Protein AF-A0A2K5RSM2-F1 (afdb_monomer_lite)

Foldseek 3Di:
DDPPPCDPVNVVVVCVPAAKDWPAAQAWDWDAQDFDDDPNDTDDTDGTDTDHHDRDTDMDGDPPPD

Secondary structure (DSSP, 8-state):
-------HHHHHHHHTTS-EEEEE-SS-EEEEEEEEEETTEEEEEEEEEEEPP-S--EEEE-----

Radius of gyration: 13.65 Å; chains: 1; bounding box: 42×29×25 Å

Sequence (66 aa):
MSLWKQTPSDFLKQITGQPVVVLACLMNTALEQTEEDVSGQLKNKYGDALIRGSNGLYISTQKRRM

InterPro domains:
  IPR010920 LSM domain superfamily [SSF50182] (7-61)
  IPR016487 Sm-like protein Lsm6/SmF [PTHR11021] (26-64)

pLDDT: mean 78.87, std 12.86, range [38.59, 92.0]

Structure (mmCIF, N/CA/C/O backbone):
data_AF-A0A2K5RSM2-F1
#
_entry.id   AF-A0A2K5RSM2-F1
#
loop_
_atom_site.group_PDB
_atom_site.id
_atom_site.type_symbol
_atom_site.label_atom_id
_atom_site.label_alt_id
_atom_site.label_comp_id
_atom_site.label_asym_id
_atom_site.label_entity_id
_atom_site.label_seq_id
_atom_site.pdbx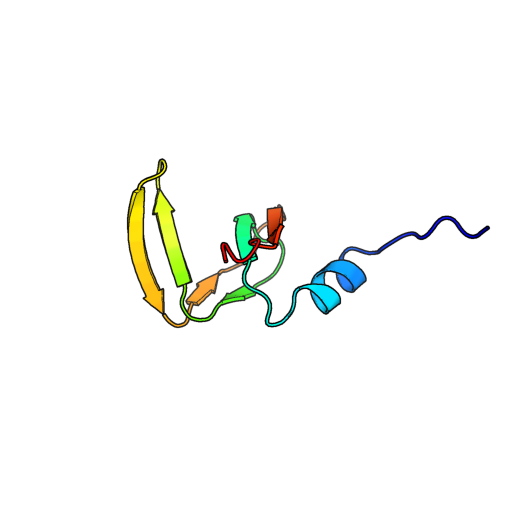_PDB_ins_code
_atom_site.Cartn_x
_atom_site.Cartn_y
_atom_site.Cartn_z
_atom_site.occupancy
_atom_site.B_iso_or_equiv
_atom_site.auth_seq_id
_atom_site.auth_comp_id
_atom_site.auth_asym_id
_atom_site.auth_atom_id
_atom_site.pdbx_PDB_model_num
ATOM 1 N N . MET A 1 1 ? 28.626 14.463 -13.820 1.00 38.59 1 MET A N 1
ATOM 2 C CA . MET A 1 1 ? 27.427 14.456 -12.954 1.00 38.59 1 MET A CA 1
ATOM 3 C C . MET A 1 1 ? 26.695 13.156 -13.227 1.00 38.59 1 MET A C 1
ATOM 5 O O . MET A 1 1 ? 26.114 13.008 -14.292 1.00 38.59 1 MET A O 1
ATOM 9 N N . SER A 1 2 ? 26.872 12.160 -12.363 1.00 45.25 2 SER A N 1
ATOM 10 C CA . SER A 1 2 ? 26.302 10.820 -12.528 1.00 45.25 2 SER A CA 1
ATOM 11 C C . SER A 1 2 ? 24.779 10.920 -12.580 1.00 45.25 2 SER A C 1
ATOM 13 O O . SER A 1 2 ? 24.170 11.495 -11.687 1.00 45.25 2 SER A O 1
ATOM 15 N N . LEU A 1 3 ? 24.169 10.395 -13.641 1.00 51.47 3 LEU A N 1
ATOM 16 C CA . LEU A 1 3 ? 22.724 10.237 -13.763 1.00 51.47 3 LEU A CA 1
ATOM 17 C C . LEU A 1 3 ? 22.283 9.305 -12.621 1.00 51.47 3 LEU A C 1
ATOM 19 O O . LEU A 1 3 ? 22.594 8.114 -12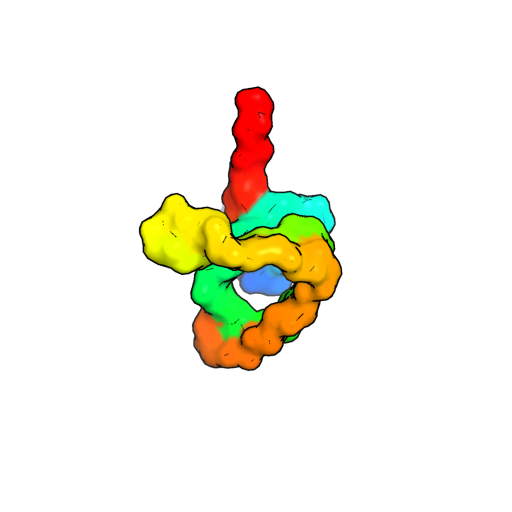.662 1.00 51.47 3 LEU A O 1
ATOM 23 N N . TRP A 1 4 ? 21.670 9.841 -11.562 1.00 50.88 4 TRP A N 1
ATOM 24 C CA . TRP A 1 4 ? 21.218 9.056 -10.410 1.00 50.88 4 TRP A CA 1
ATOM 25 C C . TRP A 1 4 ? 20.143 8.071 -10.881 1.00 50.88 4 TRP A C 1
ATOM 27 O O . TRP A 1 4 ? 18.961 8.395 -10.944 1.00 50.88 4 TRP A O 1
ATOM 37 N N . LYS A 1 5 ? 20.560 6.858 -11.249 1.00 58.38 5 LYS A N 1
ATOM 38 C CA . LYS A 1 5 ? 19.665 5.720 -11.442 1.00 58.38 5 LYS A CA 1
ATOM 39 C C . LYS A 1 5 ? 19.205 5.280 -10.057 1.00 58.38 5 LYS A C 1
ATOM 41 O O . LYS A 1 5 ? 19.813 4.395 -9.468 1.00 58.38 5 LYS A O 1
ATOM 46 N N . GLN A 1 6 ? 18.172 5.925 -9.517 1.00 70.31 6 GLN A N 1
ATOM 47 C CA . GLN A 1 6 ? 17.454 5.353 -8.383 1.00 70.31 6 GLN A CA 1
ATOM 48 C C . GLN A 1 6 ? 16.887 4.012 -8.838 1.00 70.31 6 GLN A C 1
ATOM 50 O O . GLN A 1 6 ? 16.114 3.944 -9.796 1.00 70.31 6 GLN A O 1
ATOM 55 N N . THR A 1 7 ? 17.334 2.934 -8.203 1.00 81.81 7 THR A N 1
ATOM 56 C CA . THR A 1 7 ? 16.788 1.611 -8.483 1.00 81.81 7 THR A CA 1
ATOM 57 C C . THR A 1 7 ? 15.465 1.438 -7.734 1.00 81.81 7 THR A C 1
ATOM 59 O O . THR A 1 7 ? 15.247 2.093 -6.709 1.00 81.81 7 THR A O 1
ATOM 62 N N . PRO A 1 8 ? 14.576 0.533 -8.179 1.00 79.50 8 PRO A N 1
ATOM 63 C CA . PRO A 1 8 ? 13.377 0.190 -7.415 1.00 79.50 8 PRO A CA 1
ATOM 64 C C . PRO A 1 8 ? 13.697 -0.203 -5.963 1.00 79.50 8 PRO A C 1
ATOM 66 O O . PRO A 1 8 ? 12.975 0.169 -5.045 1.00 79.50 8 PRO A O 1
ATOM 69 N N . SER A 1 9 ? 14.828 -0.875 -5.735 1.00 82.38 9 SER A N 1
ATOM 70 C CA . SER A 1 9 ? 15.302 -1.242 -4.397 1.00 82.38 9 SER A CA 1
ATOM 71 C C . SER A 1 9 ? 15.658 -0.030 -3.530 1.00 82.38 9 SER A C 1
ATOM 73 O O . SER A 1 9 ? 15.394 -0.043 -2.329 1.00 82.38 9 SER A O 1
ATOM 75 N N . ASP A 1 10 ? 16.238 1.024 -4.112 1.00 85.94 10 ASP A N 1
ATOM 76 C CA . ASP A 1 10 ? 16.568 2.258 -3.383 1.00 85.94 10 ASP A CA 1
ATOM 77 C C . ASP A 1 10 ? 15.312 3.043 -3.000 1.00 85.94 10 ASP A C 1
ATOM 79 O O . ASP A 1 10 ? 15.276 3.681 -1.946 1.00 85.94 10 ASP A O 1
ATOM 83 N N . PHE A 1 11 ? 14.274 2.977 -3.836 1.00 83.56 11 PHE A N 1
ATOM 84 C CA . PHE A 1 11 ? 12.960 3.523 -3.512 1.00 83.56 11 PHE A CA 1
ATOM 85 C C . PHE A 1 11 ? 12.313 2.752 -2.355 1.00 83.56 11 PHE A C 1
ATOM 87 O O . PHE A 1 11 ? 11.914 3.370 -1.371 1.00 83.56 11 PHE A O 1
ATOM 94 N N . LEU A 1 12 ? 12.288 1.414 -2.418 1.00 84.38 12 LEU A N 1
ATOM 95 C CA . LEU A 1 12 ? 11.719 0.573 -1.357 1.00 84.38 12 LEU A CA 1
ATOM 96 C C . LEU A 1 12 ? 12.371 0.845 0.005 1.00 84.38 12 LEU A C 1
ATOM 98 O O . LEU A 1 12 ? 11.667 1.017 0.993 1.00 84.38 12 LEU A O 1
ATOM 102 N N . LYS A 1 13 ? 13.704 0.976 0.052 1.00 86.94 13 LYS A N 1
ATOM 103 C CA . LYS A 1 13 ? 14.430 1.307 1.290 1.00 86.94 13 LYS A CA 1
ATOM 104 C C . LYS A 1 13 ? 14.018 2.650 1.898 1.00 86.94 13 LYS A C 1
ATOM 106 O O . LYS A 1 13 ? 14.023 2.775 3.116 1.00 86.94 13 LYS A O 1
ATOM 111 N N . GLN A 1 14 ? 13.694 3.647 1.073 1.00 85.44 14 GLN A N 1
ATOM 112 C CA . GLN A 1 14 ? 13.298 4.977 1.549 1.00 85.44 14 GLN A CA 1
ATOM 113 C C . GLN A 1 14 ? 11.879 5.009 2.120 1.00 85.44 14 GLN A C 1
ATOM 115 O O . GLN A 1 14 ? 11.599 5.820 2.999 1.00 85.44 14 GLN A O 1
ATOM 120 N N . ILE A 1 15 ? 10.985 4.158 1.615 1.00 87.00 15 ILE A N 1
ATOM 121 C CA . ILE A 1 15 ? 9.574 4.155 2.021 1.00 87.00 15 ILE A CA 1
ATOM 122 C C . ILE A 1 15 ? 9.269 3.175 3.160 1.00 87.00 15 ILE A C 1
ATOM 124 O O . ILE A 1 15 ? 8.167 3.207 3.701 1.00 87.00 15 ILE A O 1
ATOM 128 N N . THR A 1 16 ? 10.219 2.323 3.556 1.00 86.75 16 THR A N 1
ATOM 129 C CA . THR A 1 16 ? 10.054 1.421 4.704 1.00 86.75 16 THR A CA 1
ATOM 130 C C . THR A 1 16 ? 9.702 2.207 5.970 1.00 86.75 16 THR A C 1
ATOM 132 O O . THR A 1 16 ? 10.405 3.143 6.349 1.00 86.75 16 THR A O 1
ATOM 135 N N . GLY A 1 17 ? 8.607 1.822 6.632 1.00 85.12 17 GLY A N 1
ATOM 136 C CA . GLY A 1 17 ? 8.104 2.483 7.843 1.00 85.12 17 GLY A CA 1
ATOM 137 C C . GLY A 1 17 ? 7.395 3.821 7.599 1.00 85.12 17 GLY A C 1
ATOM 138 O O . GLY A 1 17 ? 6.970 4.470 8.553 1.00 85.12 17 GLY A O 1
ATOM 139 N N . GLN A 1 18 ? 7.259 4.256 6.343 1.00 87.62 18 GLN A N 1
ATOM 140 C CA . GLN A 1 18 ? 6.460 5.426 5.985 1.00 87.62 18 GLN A CA 1
ATOM 141 C C . GLN A 1 18 ? 5.023 5.013 5.637 1.00 87.62 18 GLN A C 1
ATOM 143 O O . GLN A 1 18 ? 4.810 3.923 5.104 1.00 87.62 18 GLN A O 1
ATOM 148 N N . PRO A 1 19 ? 4.032 5.893 5.860 1.00 86.50 19 PRO A N 1
ATOM 149 C CA . PRO A 1 19 ? 2.691 5.702 5.325 1.00 86.50 19 PRO A CA 1
ATOM 150 C C . PRO A 1 19 ? 2.725 5.637 3.793 1.00 86.50 19 PRO A C 1
ATOM 152 O O . PRO A 1 19 ? 3.265 6.532 3.131 1.00 86.50 19 PRO A O 1
ATOM 155 N N . VAL A 1 20 ? 2.136 4.591 3.220 1.00 88.06 20 VAL A N 1
ATOM 156 C CA . VAL A 1 20 ? 2.120 4.348 1.772 1.00 88.06 20 VAL A CA 1
ATOM 157 C C . VAL A 1 20 ? 0.730 3.956 1.291 1.00 88.06 20 VAL A C 1
ATOM 159 O O . VAL A 1 20 ? -0.059 3.377 2.030 1.00 88.06 20 VAL A O 1
ATOM 162 N N . VAL A 1 21 ? 0.446 4.261 0.028 1.00 86.19 21 VAL A N 1
ATOM 163 C CA . VAL A 1 21 ? -0.720 3.757 -0.700 1.00 86.19 21 VAL A CA 1
ATOM 164 C C . VAL A 1 21 ? -0.236 2.733 -1.713 1.00 86.19 21 VAL A C 1
ATOM 166 O O . VAL A 1 21 ? 0.690 2.997 -2.482 1.00 86.19 21 VAL A O 1
ATOM 169 N N . VAL A 1 22 ? -0.875 1.566 -1.717 1.00 82.69 22 VAL A N 1
ATOM 170 C CA . VAL A 1 22 ? -0.533 0.440 -2.584 1.00 82.69 22 VAL A CA 1
ATOM 171 C C . VAL A 1 22 ? -1.703 0.164 -3.523 1.00 82.69 22 VAL A C 1
ATOM 173 O O . VAL A 1 22 ? -2.787 -0.180 -3.066 1.00 82.69 22 VAL A O 1
ATOM 176 N N . LEU A 1 23 ? -1.483 0.304 -4.832 1.00 76.12 23 LEU A N 1
ATOM 177 C CA . LEU A 1 23 ? -2.494 0.029 -5.867 1.00 76.12 23 LEU A CA 1
ATOM 178 C C . LEU A 1 23 ? -2.217 -1.290 -6.611 1.00 76.12 23 LEU A C 1
ATOM 180 O O . LEU A 1 23 ? -3.136 -1.942 -7.095 1.00 76.12 23 LEU A O 1
ATOM 184 N N . ALA A 1 24 ? -0.945 -1.685 -6.691 1.00 68.56 24 ALA A N 1
ATOM 185 C CA . ALA A 1 24 ? -0.487 -2.971 -7.211 1.00 68.56 24 ALA A CA 1
ATOM 186 C C . ALA A 1 24 ? 0.882 -3.289 -6.588 1.00 68.56 24 ALA A C 1
ATOM 188 O O . ALA A 1 24 ? 1.701 -2.384 -6.430 1.00 68.56 24 ALA A O 1
ATOM 189 N N . CYS A 1 25 ? 1.157 -4.542 -6.230 1.00 61.06 25 CYS A N 1
ATOM 190 C CA . CYS A 1 25 ? 2.448 -4.925 -5.649 1.00 61.06 25 CYS A CA 1
ATOM 191 C C . CYS A 1 25 ? 3.167 -5.970 -6.494 1.00 61.06 25 CYS A C 1
ATOM 193 O O . CYS A 1 25 ? 2.555 -6.980 -6.802 1.00 61.06 25 CYS A O 1
ATOM 195 N N . LEU A 1 26 ? 4.466 -5.768 -6.777 1.00 65.94 26 LEU A N 1
ATOM 196 C CA . LEU A 1 26 ? 5.378 -6.784 -7.342 1.00 65.94 26 LEU A CA 1
ATOM 197 C C . LEU A 1 26 ? 5.824 -7.828 -6.326 1.00 65.94 26 LEU A C 1
ATOM 199 O O . LEU A 1 26 ? 6.061 -8.987 -6.656 1.00 65.94 26 LEU A O 1
ATOM 203 N N . MET A 1 27 ? 5.954 -7.400 -5.078 1.00 71.00 27 MET A N 1
ATOM 204 C CA . MET A 1 27 ? 6.527 -8.185 -4.000 1.00 71.00 27 MET A CA 1
ATOM 205 C C . MET A 1 27 ? 5.528 -8.277 -2.860 1.00 71.00 27 MET A C 1
ATOM 207 O O . MET A 1 27 ? 4.707 -7.377 -2.666 1.00 71.00 27 MET A O 1
ATOM 211 N N . ASN A 1 28 ? 5.612 -9.360 -2.092 1.00 81.00 28 ASN A N 1
ATOM 212 C CA . ASN A 1 28 ? 4.845 -9.465 -0.860 1.00 81.00 28 ASN A CA 1
ATOM 213 C C . ASN A 1 28 ? 5.174 -8.262 0.027 1.00 81.00 28 ASN A C 1
ATOM 215 O O . ASN A 1 28 ? 6.345 -7.972 0.266 1.00 81.00 28 ASN A O 1
ATOM 219 N N . THR A 1 29 ? 4.143 -7.555 0.468 1.00 83.75 29 THR A N 1
ATOM 220 C CA . THR A 1 29 ? 4.283 -6.346 1.279 1.00 83.75 29 THR A CA 1
ATOM 221 C C . THR A 1 29 ? 3.522 -6.554 2.572 1.00 83.75 29 THR A C 1
ATOM 223 O O . TH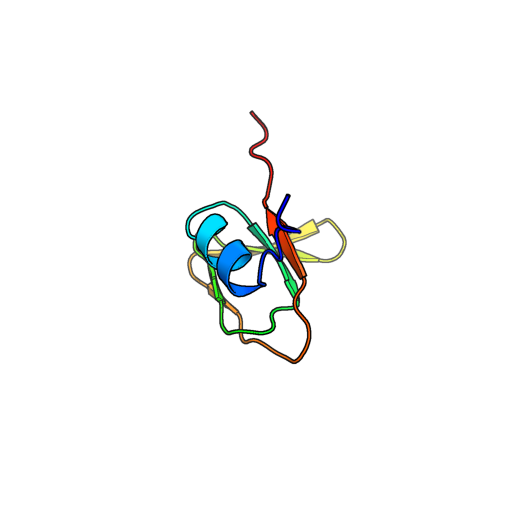R A 1 29 ? 2.345 -6.908 2.544 1.00 83.75 29 THR A O 1
ATOM 226 N N . ALA A 1 30 ? 4.206 -6.353 3.693 1.00 86.94 30 ALA A N 1
ATOM 227 C CA . ALA A 1 30 ? 3.568 -6.254 4.993 1.00 86.94 30 ALA A CA 1
ATOM 228 C C . ALA A 1 30 ? 3.229 -4.782 5.242 1.00 86.94 30 ALA A C 1
ATOM 230 O O . ALA A 1 30 ? 4.095 -3.917 5.099 1.00 86.94 30 ALA A O 1
ATOM 231 N N . LEU A 1 31 ? 1.971 -4.515 5.566 1.00 86.25 31 LEU A N 1
ATOM 232 C CA . LEU A 1 31 ? 1.471 -3.204 5.942 1.00 86.25 31 LEU A CA 1
ATOM 233 C C . LEU A 1 31 ? 0.878 -3.295 7.345 1.00 86.25 31 LEU A C 1
ATOM 235 O O . LEU A 1 31 ? 0.180 -4.254 7.672 1.00 86.25 31 LEU A O 1
ATOM 239 N N . GLU A 1 32 ? 1.142 -2.279 8.151 1.00 89.50 32 GLU A N 1
ATOM 240 C CA . GLU A 1 32 ? 0.532 -2.094 9.465 1.00 89.50 32 GLU A CA 1
ATOM 241 C C . GLU A 1 32 ? -0.567 -1.032 9.349 1.00 89.50 32 GLU A C 1
ATOM 243 O O . GLU A 1 32 ? -0.482 -0.131 8.511 1.00 89.50 32 GLU A O 1
ATOM 248 N N . GLN A 1 33 ? -1.605 -1.129 10.185 1.00 89.06 33 GLN A N 1
ATOM 249 C CA . GLN A 1 33 ? -2.749 -0.198 10.186 1.00 89.06 33 GLN A CA 1
ATOM 250 C C . GLN A 1 33 ? -3.411 -0.020 8.799 1.00 89.06 33 GLN A C 1
ATOM 252 O O . GLN A 1 33 ? -3.770 1.082 8.388 1.00 89.06 33 GLN A O 1
ATOM 257 N N . THR A 1 34 ? -3.575 -1.123 8.074 1.00 89.50 34 THR A N 1
ATOM 258 C CA . THR A 1 34 ? -4.045 -1.155 6.687 1.00 89.50 34 THR A CA 1
ATOM 259 C C . THR A 1 34 ? -5.545 -0.910 6.583 1.00 89.50 34 THR A C 1
ATOM 261 O O . THR A 1 34 ? -6.351 -1.570 7.248 1.00 89.50 34 THR A O 1
ATOM 264 N N . GLU A 1 35 ? -5.918 -0.021 5.669 1.00 90.62 35 GLU A N 1
ATOM 265 C CA . GLU A 1 35 ? -7.293 0.263 5.273 1.00 90.62 35 GLU A CA 1
ATOM 266 C C . GLU A 1 35 ? -7.448 0.026 3.766 1.00 90.62 35 GLU A C 1
ATOM 268 O O . GLU A 1 35 ? -6.534 0.295 2.987 1.00 90.62 35 GLU A O 1
ATOM 273 N N . GLU A 1 36 ? -8.601 -0.494 3.352 1.00 88.94 36 GLU A N 1
ATOM 274 C CA . GLU A 1 36 ? -8.933 -0.695 1.943 1.00 88.94 36 GLU A CA 1
ATOM 275 C C . GLU A 1 36 ? -9.989 0.311 1.515 1.00 88.94 36 GLU A C 1
ATOM 277 O O . GLU A 1 36 ? -11.088 0.365 2.074 1.00 88.94 36 GLU A O 1
ATOM 282 N N . ASP A 1 37 ? -9.645 1.065 0.480 1.00 88.69 37 ASP A N 1
ATOM 283 C CA . ASP A 1 37 ? -10.551 1.953 -0.221 1.00 88.69 37 ASP A CA 1
ATOM 284 C C . ASP A 1 37 ? -10.977 1.309 -1.545 1.00 88.69 37 ASP A C 1
ATOM 286 O O . ASP A 1 37 ? -10.138 0.905 -2.354 1.00 88.69 37 ASP A O 1
ATOM 290 N N . VAL A 1 38 ? -12.288 1.202 -1.764 1.00 87.81 38 VAL A N 1
ATOM 291 C CA . VAL A 1 38 ? -12.855 0.754 -3.038 1.00 87.81 38 VAL A CA 1
ATOM 292 C C . VAL A 1 38 ? -13.751 1.862 -3.566 1.00 87.81 38 VAL A C 1
ATOM 294 O O . VAL A 1 38 ? -14.743 2.223 -2.938 1.00 87.81 38 VAL A O 1
ATOM 297 N N . SER A 1 39 ? -13.407 2.390 -4.741 1.00 87.44 39 SER A N 1
ATOM 298 C CA . SER A 1 39 ? -14.154 3.473 -5.398 1.00 87.44 39 SER A CA 1
ATOM 299 C C . SER A 1 39 ? -14.237 4.775 -4.582 1.00 87.44 39 SER A C 1
ATOM 301 O O . SER A 1 39 ? -15.232 5.492 -4.669 1.00 87.44 39 SER A O 1
ATOM 303 N N . GLY A 1 40 ? -13.195 5.112 -3.818 1.00 86.50 40 GLY A N 1
ATOM 304 C CA . GLY A 1 40 ? -13.134 6.331 -3.008 1.00 86.50 40 GLY A CA 1
ATOM 305 C C . GLY A 1 40 ? -13.856 6.221 -1.665 1.00 86.50 40 GLY A C 1
ATOM 306 O O . GLY A 1 40 ? -14.101 7.248 -1.029 1.00 86.50 40 GLY A O 1
ATOM 307 N N . GLN A 1 41 ? -14.263 5.012 -1.267 1.00 87.25 41 GLN A N 1
ATOM 308 C CA . GLN A 1 41 ? -14.881 4.754 0.025 1.00 87.25 41 GLN A CA 1
ATOM 309 C C . GLN A 1 41 ? -14.098 3.707 0.808 1.00 87.25 41 GLN A C 1
ATOM 311 O O . GLN A 1 41 ? -13.812 2.614 0.307 1.00 87.25 41 GLN A O 1
ATOM 316 N N . LEU A 1 42 ? -13.849 4.022 2.080 1.00 90.06 42 LEU A N 1
ATOM 3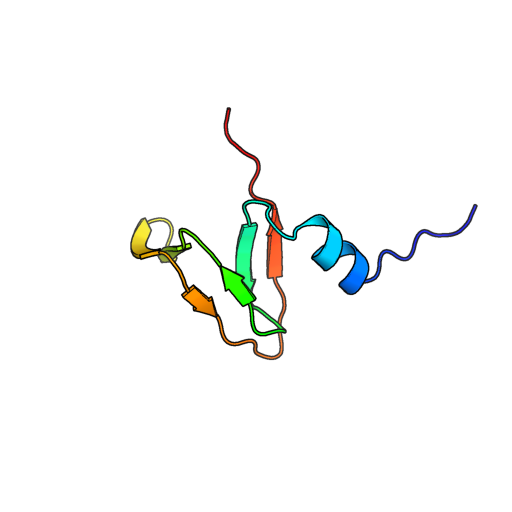17 C CA . LEU A 1 42 ? -13.321 3.082 3.056 1.00 90.06 42 LEU A CA 1
ATOM 318 C C . LEU A 1 42 ? -14.271 1.887 3.169 1.00 90.06 42 LEU A C 1
ATOM 320 O O . LEU A 1 42 ? -15.399 2.016 3.649 1.00 90.06 42 LEU A O 1
ATOM 324 N N . LYS A 1 43 ? -13.792 0.723 2.744 1.00 91.50 43 LYS A N 1
ATOM 325 C CA . LYS A 1 43 ? -14.556 -0.520 2.756 1.00 91.50 43 LYS A CA 1
ATOM 326 C C . LYS A 1 43 ? -14.212 -1.378 3.962 1.00 91.50 43 LYS A C 1
ATOM 328 O O . LYS A 1 43 ? -15.114 -1.876 4.626 1.00 91.50 43 LYS A O 1
ATOM 333 N N . ASN A 1 44 ? -12.920 -1.536 4.249 1.00 89.50 44 ASN A N 1
ATOM 334 C CA . ASN A 1 44 ? -12.434 -2.439 5.288 1.00 89.50 44 ASN A CA 1
ATOM 335 C C . ASN A 1 44 ? -11.230 -1.859 6.039 1.00 89.50 44 ASN A C 1
ATOM 337 O O . ASN A 1 44 ? -10.455 -1.074 5.491 1.00 89.50 44 ASN A O 1
ATOM 341 N N . LYS A 1 45 ? -11.055 -2.303 7.289 1.00 92.00 45 LYS A N 1
ATOM 342 C CA . LYS A 1 45 ? -9.859 -2.070 8.107 1.00 92.00 45 LYS A CA 1
ATOM 343 C C . LYS A 1 45 ? -9.283 -3.417 8.516 1.00 92.00 45 LYS A C 1
ATOM 345 O O . LYS A 1 45 ? -9.986 -4.209 9.139 1.00 92.00 45 LYS A O 1
ATOM 350 N N . TYR A 1 46 ? -8.028 -3.665 8.170 1.00 88.62 46 TYR A N 1
ATOM 351 C CA . TYR A 1 46 ? -7.380 -4.961 8.374 1.00 88.62 46 TYR A CA 1
ATOM 352 C C . TYR A 1 46 ? -6.338 -4.949 9.497 1.00 88.62 46 TYR A C 1
ATOM 354 O O . TYR A 1 46 ? -5.992 -6.011 10.000 1.00 88.62 46 TYR A O 1
ATOM 362 N N . GLY A 1 47 ? -5.859 -3.774 9.925 1.00 90.31 47 GLY A N 1
ATOM 363 C CA . GLY A 1 47 ? -4.737 -3.702 10.864 1.00 90.31 47 GLY A CA 1
ATOM 364 C C . GLY A 1 47 ? -3.467 -4.201 10.180 1.00 90.31 47 GLY A C 1
ATOM 365 O O . GLY A 1 47 ? -3.035 -3.602 9.194 1.00 90.31 47 GLY A O 1
ATOM 366 N N . ASP A 1 48 ? -2.901 -5.302 10.655 1.00 90.25 48 ASP A N 1
ATOM 367 C CA . ASP A 1 48 ? -1.710 -5.891 10.045 1.00 90.25 48 ASP A CA 1
ATOM 368 C C . ASP A 1 48 ? -2.112 -6.782 8.867 1.00 90.25 48 ASP A C 1
ATOM 370 O O . ASP A 1 48 ? -2.847 -7.760 9.018 1.00 90.25 48 ASP A O 1
ATOM 374 N N . ALA A 1 49 ? -1.637 -6.440 7.672 1.00 87.88 49 ALA A N 1
ATOM 375 C CA . ALA A 1 49 ? -2.008 -7.110 6.435 1.00 87.88 49 ALA A CA 1
ATOM 376 C C . ALA A 1 49 ? -0.777 -7.498 5.612 1.00 87.88 49 ALA A C 1
ATOM 378 O O . ALA A 1 49 ? 0.154 -6.718 5.418 1.00 87.88 49 ALA A O 1
ATOM 379 N N . LEU A 1 50 ? -0.810 -8.713 5.065 1.00 85.12 50 LEU A N 1
ATOM 380 C CA . LEU A 1 50 ? 0.163 -9.204 4.095 1.00 85.12 50 LEU A CA 1
ATOM 381 C C . LEU A 1 50 ? -0.474 -9.191 2.706 1.00 85.12 50 LEU A C 1
ATOM 383 O O . LEU A 1 50 ? -1.311 -10.032 2.379 1.00 85.12 50 LEU A O 1
ATOM 387 N N . ILE A 1 51 ? -0.066 -8.232 1.878 1.00 83.62 51 ILE A N 1
ATOM 388 C CA . ILE A 1 51 ? -0.502 -8.134 0.485 1.00 83.62 51 ILE A CA 1
ATOM 389 C C . ILE A 1 51 ? 0.427 -8.991 -0.371 1.00 83.62 51 ILE A C 1
ATOM 391 O O . ILE A 1 51 ? 1.638 -8.760 -0.423 1.00 83.62 51 ILE A O 1
ATOM 395 N N . ARG A 1 52 ? -0.139 -9.985 -1.061 1.00 80.19 52 ARG A N 1
ATOM 396 C CA . ARG A 1 52 ? 0.600 -10.842 -1.996 1.00 80.19 52 ARG A CA 1
ATOM 397 C C . ARG A 1 52 ? 0.919 -10.078 -3.285 1.00 80.19 52 ARG A C 1
ATOM 399 O O . ARG A 1 52 ? 0.026 -9.494 -3.893 1.00 80.19 52 ARG A O 1
ATOM 406 N N . GLY A 1 53 ? 2.177 -10.128 -3.720 1.00 73.06 53 GLY A N 1
ATOM 407 C CA . GLY A 1 53 ? 2.608 -9.505 -4.976 1.00 73.06 53 GLY A CA 1
ATOM 408 C C . GLY A 1 53 ? 2.207 -10.288 -6.244 1.00 73.06 53 GLY A C 1
ATOM 409 O O . GLY A 1 53 ? 2.088 -11.513 -6.215 1.00 73.06 53 GLY A O 1
ATOM 410 N N . SER A 1 54 ? 2.031 -9.578 -7.362 1.00 75.50 54 SER A N 1
ATOM 411 C CA . SER A 1 54 ? 1.835 -10.032 -8.755 1.00 75.50 54 SER A CA 1
ATOM 412 C C . SER A 1 54 ? 2.658 -9.147 -9.719 1.00 75.50 54 SER A C 1
ATOM 414 O O . SER A 1 54 ? 3.326 -8.245 -9.263 1.00 75.50 54 SER A O 1
ATOM 416 N N . ASN A 1 55 ? 2.642 -9.316 -11.045 1.00 59.53 55 ASN A N 1
ATOM 417 C CA . ASN A 1 55 ? 3.615 -8.677 -11.966 1.00 59.53 55 ASN A CA 1
ATOM 418 C C . ASN A 1 55 ? 3.618 -7.120 -12.096 1.00 59.53 55 ASN A C 1
ATOM 420 O O . ASN A 1 55 ? 4.321 -6.603 -12.964 1.00 59.53 55 ASN A O 1
ATOM 424 N N . GLY A 1 56 ? 2.887 -6.348 -11.280 1.00 57.50 56 GLY A N 1
ATOM 425 C CA . GLY A 1 56 ? 2.832 -4.877 -11.364 1.00 57.50 56 GLY A CA 1
ATOM 426 C C . GLY A 1 56 ? 3.026 -4.177 -10.017 1.00 57.50 56 GLY A C 1
ATOM 427 O O . GLY A 1 56 ? 2.452 -4.601 -9.020 1.00 57.50 56 GLY A O 1
ATOM 428 N N . LEU A 1 57 ? 3.821 -3.099 -9.983 1.00 68.31 57 LEU A N 1
ATOM 429 C CA . LEU A 1 57 ? 4.111 -2.314 -8.774 1.00 68.31 57 LEU A CA 1
ATOM 430 C C . LEU A 1 57 ? 3.655 -0.863 -8.941 1.00 68.31 57 LEU A C 1
ATOM 432 O O . LEU A 1 57 ? 4.186 -0.135 -9.775 1.00 68.31 57 LEU A O 1
ATOM 436 N N . TYR A 1 58 ? 2.715 -0.437 -8.104 1.00 80.25 58 TYR A N 1
ATOM 437 C CA . TYR A 1 58 ? 2.328 0.952 -7.923 1.00 80.25 58 TYR A CA 1
ATOM 438 C C . TYR A 1 58 ? 2.191 1.231 -6.427 1.00 80.25 58 TYR A C 1
ATOM 440 O O . TYR A 1 58 ? 1.184 0.888 -5.802 1.00 80.25 58 TYR A O 1
ATOM 448 N N . ILE A 1 59 ? 3.239 1.830 -5.862 1.00 83.44 59 ILE A N 1
ATOM 449 C CA . ILE A 1 59 ? 3.293 2.273 -4.470 1.00 83.44 59 ILE A CA 1
ATOM 450 C C . ILE A 1 59 ? 3.624 3.760 -4.475 1.00 83.44 59 ILE A C 1
ATOM 452 O O . ILE A 1 59 ? 4.584 4.180 -5.124 1.00 83.44 59 ILE A O 1
ATOM 456 N N . SER A 1 60 ? 2.847 4.552 -3.747 1.00 85.44 60 SER A N 1
ATOM 457 C CA . SER A 1 60 ? 3.106 5.976 -3.550 1.00 85.44 60 SER A CA 1
ATOM 458 C C . SER A 1 60 ? 3.209 6.299 -2.065 1.00 85.44 60 SER A C 1
ATOM 460 O O . SER A 1 60 ? 2.542 5.693 -1.227 1.00 85.44 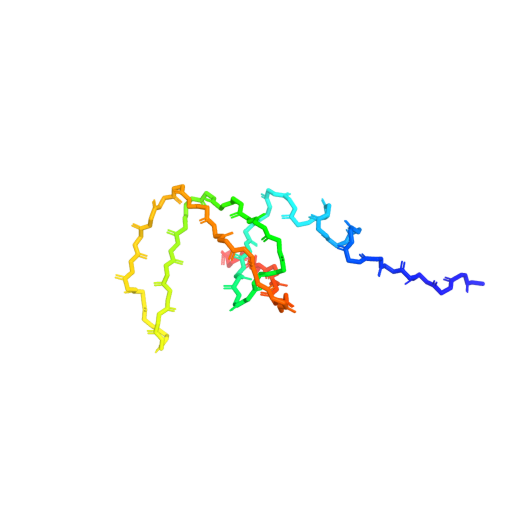60 SER A O 1
ATOM 462 N N . THR A 1 61 ? 4.075 7.250 -1.715 1.00 84.75 61 THR A N 1
ATOM 463 C CA . THR A 1 61 ? 4.148 7.754 -0.344 1.00 84.75 61 THR A CA 1
ATOM 464 C C . THR A 1 61 ? 2.903 8.572 -0.040 1.00 84.75 61 THR A C 1
ATOM 466 O O . THR A 1 61 ? 2.497 9.444 -0.814 1.00 84.75 61 THR A O 1
ATOM 469 N N . GLN A 1 62 ? 2.286 8.308 1.106 1.00 82.31 62 GLN A N 1
ATOM 470 C CA . GLN A 1 62 ? 1.161 9.099 1.564 1.00 82.31 62 GLN A CA 1
ATOM 471 C C . GLN A 1 62 ? 1.721 10.331 2.278 1.00 82.31 62 GLN A C 1
ATOM 473 O O . GLN A 1 62 ? 2.391 10.232 3.308 1.00 82.31 62 GLN A O 1
ATOM 478 N N . LYS A 1 63 ? 1.484 11.524 1.720 1.00 75.50 63 LYS A N 1
ATOM 479 C CA . LYS A 1 63 ? 1.810 12.764 2.431 1.00 75.50 63 LYS A CA 1
ATOM 480 C C . LYS A 1 63 ? 0.951 12.810 3.689 1.00 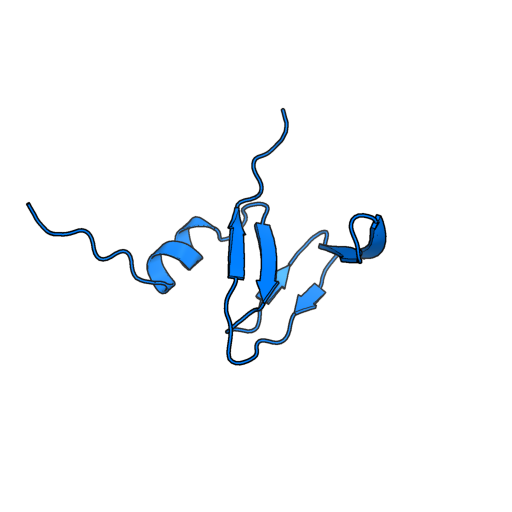75.50 63 LYS A C 1
ATOM 482 O O . LYS A 1 63 ? -0.274 12.823 3.582 1.00 75.50 63 LYS A O 1
ATOM 487 N N . ARG A 1 64 ? 1.587 12.865 4.864 1.00 61.28 64 ARG A N 1
ATOM 488 C CA . ARG A 1 64 ? 0.886 13.188 6.110 1.00 61.28 64 ARG A CA 1
ATOM 489 C C . ARG A 1 64 ? 0.156 14.511 5.887 1.00 61.28 64 ARG A C 1
ATOM 491 O O . ARG A 1 64 ? 0.803 15.535 5.669 1.00 61.28 64 ARG A O 1
ATOM 498 N N . ARG A 1 65 ? -1.179 14.482 5.884 1.00 57.47 65 ARG A N 1
ATOM 499 C CA . ARG A 1 65 ? -1.959 15.699 6.107 1.00 57.47 65 ARG A CA 1
ATOM 500 C C . ARG A 1 65 ? -1.631 16.123 7.537 1.00 57.47 65 ARG A C 1
ATOM 502 O O . ARG A 1 65 ? -1.977 15.395 8.464 1.00 57.47 65 ARG A O 1
ATOM 509 N N . MET A 1 66 ? -0.851 17.197 7.675 1.00 51.44 66 MET A N 1
ATOM 510 C CA . MET A 1 66 ? -0.822 17.960 8.924 1.00 51.44 66 MET A CA 1
ATOM 511 C C . MET A 1 66 ? -2.193 18.583 9.154 1.00 51.44 66 MET A C 1
ATOM 513 O O . MET A 1 66 ? -2.838 18.937 8.137 1.00 51.44 66 MET A O 1
#

Organism: Cebus imitator (NCBI:txid2715852)